Protein AF-X1E5G3-F1 (afdb_monomer)

pLDDT: mean 87.31, std 8.1, range [61.88, 96.19]

Structure (mmCIF, N/CA/C/O backbone):
data_AF-X1E5G3-F1
#
_entry.id   AF-X1E5G3-F1
#
loop_
_atom_site.group_PDB
_atom_site.id
_atom_site.type_symbol
_atom_site.label_atom_id
_atom_site.label_alt_id
_atom_site.label_comp_id
_atom_site.label_asym_id
_atom_site.label_entity_id
_atom_site.label_seq_id
_atom_site.pdbx_PDB_ins_code
_atom_site.Cartn_x
_atom_site.Cartn_y
_atom_site.Cartn_z
_atom_site.occupancy
_atom_site.B_iso_or_equiv
_atom_site.auth_seq_id
_atom_site.auth_comp_id
_atom_site.auth_asym_id
_atom_site.auth_atom_id
_atom_site.pdbx_PDB_model_num
ATOM 1 N N . MET A 1 1 ? -7.680 -2.735 15.389 1.00 61.88 1 MET A N 1
ATOM 2 C CA . MET A 1 1 ? -6.384 -2.501 14.720 1.00 61.88 1 MET A CA 1
ATOM 3 C C . MET A 1 1 ? -6.374 -1.047 14.294 1.00 61.88 1 MET A C 1
ATOM 5 O O . MET A 1 1 ? -7.411 -0.599 13.837 1.00 61.88 1 MET A O 1
ATOM 9 N N . ASP A 1 2 ? -5.275 -0.324 14.484 1.00 76.75 2 ASP A N 1
ATOM 10 C CA . ASP A 1 2 ? -5.089 1.042 13.977 1.00 76.75 2 ASP A CA 1
ATOM 11 C C . ASP A 1 2 ? -4.373 1.047 12.607 1.00 76.75 2 ASP A C 1
ATOM 13 O O . ASP A 1 2 ? -3.867 0.021 12.144 1.00 76.75 2 ASP A O 1
ATOM 17 N N . MET A 1 3 ? -4.317 2.208 11.951 1.00 77.38 3 MET A N 1
ATOM 18 C CA . MET A 1 3 ? -3.770 2.353 10.597 1.00 77.38 3 MET A CA 1
ATOM 19 C C . MET A 1 3 ? -2.268 2.032 10.497 1.00 77.38 3 MET A C 1
ATOM 21 O O . MET A 1 3 ? -1.843 1.433 9.507 1.00 77.38 3 MET A O 1
ATOM 25 N N . LEU A 1 4 ? -1.460 2.365 11.511 1.00 82.56 4 LEU A N 1
ATOM 26 C CA . LEU A 1 4 ? -0.030 2.042 11.493 1.00 82.56 4 LEU A CA 1
ATOM 27 C C . LEU A 1 4 ? 0.166 0.532 11.588 1.00 82.56 4 LEU A C 1
ATOM 29 O O . LEU A 1 4 ? 0.947 -0.038 10.826 1.00 82.56 4 LEU A O 1
ATOM 33 N N . THR A 1 5 ? -0.593 -0.135 12.458 1.00 87.88 5 THR A N 1
ATOM 34 C CA . THR A 1 5 ? -0.583 -1.599 12.537 1.00 87.88 5 THR A CA 1
ATOM 35 C C . THR A 1 5 ? -0.999 -2.234 11.204 1.00 87.88 5 THR A C 1
ATOM 37 O O . THR A 1 5 ? -0.346 -3.170 10.737 1.00 87.88 5 THR A O 1
ATOM 40 N N . ALA A 1 6 ? -2.040 -1.708 10.548 1.00 87.56 6 ALA A N 1
ATOM 41 C CA . ALA A 1 6 ? -2.461 -2.176 9.228 1.00 87.56 6 ALA A CA 1
ATOM 42 C C . ALA A 1 6 ? -1.344 -2.024 8.183 1.00 87.56 6 ALA A C 1
ATOM 44 O O . ALA A 1 6 ? -1.061 -2.973 7.452 1.00 87.56 6 ALA A O 1
ATOM 45 N N . PHE A 1 7 ? -0.669 -0.872 8.161 1.00 86.69 7 PHE A N 1
ATOM 46 C CA . PHE A 1 7 ? 0.434 -0.582 7.248 1.00 86.69 7 PHE A CA 1
ATOM 47 C C . PHE A 1 7 ? 1.632 -1.522 7.446 1.00 86.69 7 PHE A C 1
ATOM 49 O O . PHE A 1 7 ? 2.135 -2.098 6.479 1.00 86.69 7 PHE A O 1
ATOM 56 N N . TYR A 1 8 ? 2.082 -1.723 8.689 1.00 88.81 8 TYR A N 1
ATOM 57 C CA . TYR A 1 8 ? 3.216 -2.607 8.963 1.00 88.81 8 TYR A CA 1
ATOM 58 C C . TYR A 1 8 ? 2.897 -4.069 8.645 1.00 88.81 8 TYR A C 1
ATOM 60 O O . TYR A 1 8 ? 3.730 -4.750 8.046 1.00 88.81 8 TYR A O 1
ATOM 68 N N . ASN A 1 9 ? 1.687 -4.534 8.966 1.00 92.12 9 ASN A N 1
ATOM 69 C CA . ASN A 1 9 ? 1.249 -5.888 8.625 1.00 92.12 9 ASN A CA 1
ATOM 70 C C . ASN A 1 9 ? 1.120 -6.090 7.115 1.00 92.12 9 ASN A C 1
ATOM 72 O O . ASN A 1 9 ? 1.504 -7.140 6.600 1.00 92.12 9 ASN A O 1
ATOM 76 N N . LEU A 1 10 ? 0.626 -5.075 6.402 1.00 90.50 10 LEU A N 1
ATOM 77 C CA . LEU A 1 10 ? 0.585 -5.074 4.949 1.00 90.50 10 LEU A CA 1
ATOM 78 C C . LEU A 1 10 ? 2.004 -5.228 4.395 1.00 90.50 10 LEU A C 1
ATOM 80 O O . LEU A 1 10 ? 2.267 -6.198 3.694 1.00 90.50 10 LEU A O 1
ATOM 84 N N . ARG A 1 11 ? 2.948 -4.362 4.786 1.00 88.69 11 ARG A N 1
ATOM 85 C CA . ARG A 1 11 ? 4.343 -4.429 4.316 1.00 88.69 11 ARG A CA 1
ATOM 86 C C . ARG A 1 11 ? 5.038 -5.747 4.675 1.00 88.69 11 ARG A C 1
ATOM 88 O O . ARG A 1 11 ? 5.860 -6.228 3.904 1.00 88.69 11 ARG A O 1
ATOM 95 N N . ALA A 1 12 ? 4.706 -6.336 5.821 1.00 90.56 12 ALA A N 1
ATOM 96 C CA . ALA A 1 12 ? 5.210 -7.644 6.235 1.00 90.56 12 ALA A CA 1
ATOM 97 C C . ALA A 1 12 ? 4.583 -8.823 5.459 1.00 90.56 12 ALA A C 1
ATOM 99 O O . ALA A 1 12 ? 4.993 -9.964 5.657 1.00 90.56 12 ALA A O 1
ATOM 100 N N . GLY A 1 13 ? 3.600 -8.573 4.587 1.00 91.06 13 GLY A N 1
ATOM 101 C CA . GLY A 1 13 ? 2.947 -9.595 3.770 1.00 91.06 13 GLY A CA 1
ATOM 102 C C . GLY A 1 13 ? 1.906 -10.430 4.519 1.00 91.06 13 GLY A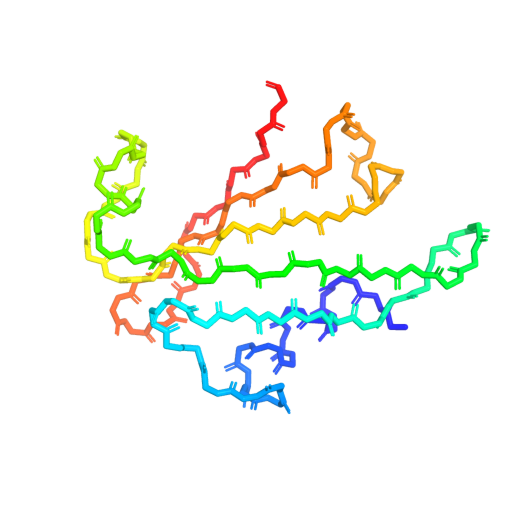 C 1
ATOM 103 O O . GLY A 1 13 ? 1.513 -11.485 4.028 1.00 91.06 13 GLY A O 1
ATOM 104 N N . VAL A 1 14 ? 1.434 -9.977 5.689 1.00 93.62 14 VAL A N 1
ATOM 105 C CA . VAL A 1 14 ? 0.475 -10.717 6.538 1.00 93.62 14 VAL A CA 1
ATOM 106 C C . VAL A 1 14 ? -0.830 -11.018 5.796 1.00 93.62 14 VAL A C 1
ATOM 108 O O . VAL A 1 14 ? -1.427 -12.072 5.995 1.00 93.62 14 VAL A O 1
ATOM 111 N N . TYR A 1 15 ? -1.260 -10.114 4.914 1.00 90.94 15 TYR A N 1
ATOM 112 C CA . TYR A 1 15 ? -2.488 -10.260 4.123 1.00 90.94 15 TYR A CA 1
ATOM 113 C C . TYR A 1 15 ? -2.252 -10.899 2.748 1.00 90.94 15 TYR A C 1
ATOM 115 O O . TYR A 1 15 ? -3.185 -11.018 1.957 1.00 90.94 15 TYR A O 1
ATOM 123 N N . GLY A 1 16 ? -1.012 -11.294 2.453 1.00 91.00 16 GLY A N 1
ATOM 124 C CA . GLY A 1 16 ? -0.566 -11.751 1.143 1.00 91.00 16 GLY A CA 1
ATOM 125 C C . GLY A 1 16 ? 0.502 -10.838 0.528 1.00 91.00 16 GLY A C 1
ATOM 126 O O . GLY A 1 16 ? 0.841 -9.791 1.085 1.00 91.00 16 GLY A O 1
ATOM 127 N N . PRO A 1 17 ? 1.063 -11.231 -0.626 1.00 90.50 17 PRO A N 1
ATOM 128 C CA . PRO A 1 17 ? 2.151 -10.498 -1.260 1.00 90.50 17 PRO A CA 1
ATOM 129 C C . PRO A 1 17 ? 1.679 -9.159 -1.841 1.00 90.50 17 PRO A C 1
ATOM 131 O O . PRO A 1 17 ? 0.681 -9.105 -2.568 1.00 90.50 17 PRO A O 1
ATOM 134 N N . LEU A 1 18 ? 2.450 -8.090 -1.603 1.00 90.56 18 LEU A N 1
ATOM 135 C CA . LEU A 1 18 ? 2.294 -6.810 -2.305 1.00 90.56 18 LEU A CA 1
ATOM 136 C C . LEU A 1 18 ? 2.770 -6.957 -3.751 1.00 90.56 18 LEU A C 1
ATOM 138 O O . LEU A 1 18 ? 3.890 -6.604 -4.106 1.00 90.56 18 LEU A O 1
ATOM 142 N N . ALA A 1 19 ? 1.899 -7.504 -4.586 1.00 92.31 19 ALA A N 1
ATOM 143 C CA . ALA A 1 19 ? 2.092 -7.604 -6.020 1.00 92.31 19 ALA A CA 1
ATOM 144 C C . ALA A 1 19 ? 1.158 -6.628 -6.739 1.00 92.31 19 ALA A C 1
ATOM 146 O O . ALA A 1 19 ? 0.068 -6.312 -6.259 1.00 92.31 19 ALA A O 1
ATOM 147 N N . ARG A 1 20 ? 1.577 -6.149 -7.913 1.00 94.88 20 ARG A N 1
ATOM 148 C CA . ARG A 1 20 ? 0.748 -5.274 -8.753 1.00 94.88 20 ARG A CA 1
ATOM 149 C C . ARG A 1 20 ? -0.591 -5.948 -9.064 1.00 94.88 20 ARG A C 1
ATOM 151 O O . ARG A 1 20 ? -0.628 -7.105 -9.470 1.00 94.88 20 ARG A O 1
ATOM 158 N N . GLY A 1 21 ? -1.680 -5.203 -8.901 1.00 95.06 21 GLY A N 1
ATOM 159 C CA . GLY A 1 21 ? -3.045 -5.690 -9.093 1.00 95.06 21 GLY A CA 1
ATOM 160 C C . GLY A 1 21 ? -3.675 -6.348 -7.861 1.00 95.06 21 GLY A C 1
ATOM 161 O O . GLY A 1 21 ? -4.888 -6.559 -7.874 1.00 95.06 21 GLY A O 1
ATOM 162 N N . SER A 1 22 ? -2.908 -6.631 -6.800 1.00 95.19 22 SER A N 1
ATOM 163 C CA . SER A 1 22 ? -3.456 -7.173 -5.553 1.00 95.19 22 SER A CA 1
ATOM 164 C C . SER A 1 22 ? -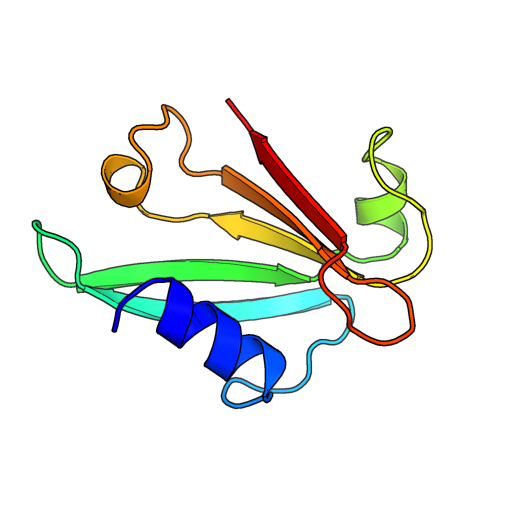4.429 -6.197 -4.894 1.00 95.19 22 SER A C 1
ATOM 166 O O . SER A 1 22 ? -4.253 -4.976 -4.943 1.00 95.19 22 SER A O 1
ATOM 168 N N . GLN A 1 23 ? -5.446 -6.757 -4.242 1.00 96.06 23 GLN A N 1
ATOM 169 C CA . GLN A 1 23 ? -6.437 -6.018 -3.470 1.00 96.06 23 GLN A CA 1
ATOM 170 C C . GLN A 1 23 ? -6.586 -6.654 -2.094 1.00 96.06 23 GLN A C 1
ATOM 172 O O . GLN A 1 23 ? -6.642 -7.877 -1.977 1.00 96.06 23 GLN A O 1
ATOM 177 N N . PHE A 1 24 ? -6.671 -5.816 -1.068 1.00 94.56 24 PHE A N 1
ATOM 178 C CA . PHE A 1 24 ? -6.814 -6.236 0.317 1.00 94.56 24 PHE A CA 1
ATOM 179 C C . PHE A 1 24 ? -7.950 -5.459 0.974 1.00 94.56 24 PHE A C 1
ATOM 181 O O . PHE A 1 24 ? -8.090 -4.253 0.775 1.00 94.56 24 PHE A O 1
ATOM 188 N N . LEU A 1 25 ? -8.734 -6.159 1.787 1.00 93.19 25 LEU A N 1
ATOM 189 C CA . LEU A 1 25 ? -9.682 -5.564 2.720 1.00 93.19 25 LEU A CA 1
ATOM 190 C C . LEU A 1 25 ? -9.181 -5.881 4.121 1.00 93.19 25 LEU A C 1
ATOM 192 O O . LEU A 1 25 ? -9.203 -7.037 4.540 1.00 93.19 25 LEU A O 1
ATOM 196 N N . ILE A 1 26 ? -8.674 -4.863 4.811 1.00 91.25 26 ILE A N 1
ATOM 197 C CA . ILE A 1 26 ? -8.097 -5.006 6.145 1.00 91.25 26 ILE A CA 1
ATOM 198 C C . ILE A 1 26 ? -9.145 -4.548 7.162 1.00 91.25 26 ILE A C 1
ATOM 200 O O . ILE A 1 26 ? -9.472 -3.358 7.185 1.00 91.25 26 ILE A O 1
ATOM 204 N N . PRO A 1 27 ? -9.665 -5.449 8.014 1.00 88.19 27 PRO A N 1
ATOM 205 C CA . PRO A 1 27 ? -10.607 -5.072 9.054 1.00 88.19 27 PRO A CA 1
ATOM 206 C C . PRO A 1 27 ? -9.959 -4.108 10.044 1.00 88.19 27 PRO A C 1
ATOM 208 O O . PRO A 1 27 ? -8.889 -4.375 10.596 1.00 88.19 27 PRO A O 1
ATOM 211 N N . THR A 1 28 ? -10.632 -2.995 10.298 1.00 82.88 28 THR A N 1
ATOM 212 C CA . THR A 1 28 ? -10.213 -1.983 11.260 1.00 82.88 28 THR A CA 1
ATOM 213 C C . THR A 1 28 ? -11.370 -1.626 12.191 1.00 82.88 28 THR A C 1
ATOM 215 O O . THR A 1 28 ? -12.502 -2.086 12.032 1.00 82.88 28 THR A O 1
ATOM 218 N N . TYR A 1 29 ? -11.064 -0.857 13.228 1.00 76.38 29 TYR A N 1
AT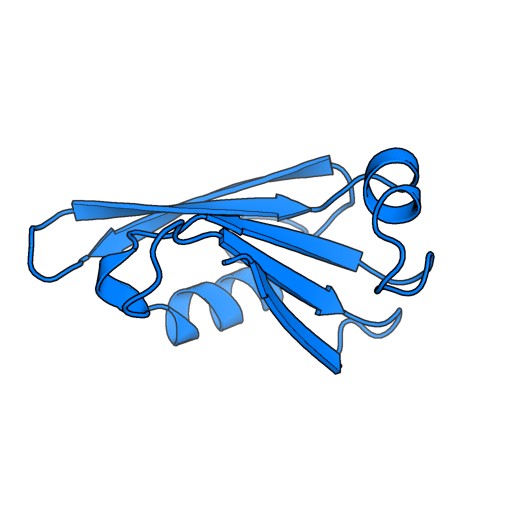OM 219 C CA . TYR A 1 29 ? -12.056 -0.372 14.176 1.00 76.38 29 TYR A CA 1
ATOM 220 C C . TYR A 1 29 ? -11.913 1.143 14.294 1.00 76.38 29 TYR A C 1
ATOM 222 O O . TYR A 1 29 ? -10.852 1.622 14.695 1.00 76.38 29 TYR A O 1
ATOM 230 N N . SER A 1 30 ? -12.961 1.878 13.927 1.00 70.50 30 SER A N 1
ATOM 231 C CA . SER A 1 30 ? -13.056 3.329 14.101 1.00 70.50 30 SER A CA 1
ATOM 232 C C . SER A 1 30 ? -13.964 3.662 15.290 1.00 70.50 30 SER A C 1
ATOM 234 O O . SER A 1 30 ? -14.583 2.781 15.893 1.00 70.50 30 SER A O 1
ATOM 236 N N . GLY A 1 31 ? -14.073 4.947 15.641 1.00 67.94 31 GLY A N 1
ATOM 237 C CA . GLY A 1 31 ? -14.966 5.404 16.713 1.00 67.94 31 GLY A CA 1
ATOM 238 C C . GLY A 1 31 ? -16.441 5.011 16.517 1.00 67.94 31 GLY A C 1
ATOM 239 O O . GLY A 1 31 ? -17.181 4.954 17.497 1.00 67.94 31 GLY A O 1
ATOM 240 N N . LYS A 1 32 ? -16.861 4.687 15.283 1.00 71.06 32 LYS A N 1
ATOM 241 C CA . LYS A 1 32 ? -18.230 4.269 14.926 1.00 71.06 32 LYS A CA 1
ATOM 242 C C . LYS A 1 32 ? -18.426 2.751 14.815 1.00 71.06 32 LYS A C 1
ATOM 244 O O . LYS A 1 32 ? -19.538 2.308 14.533 1.00 71.06 32 LYS A O 1
ATOM 249 N N . GLY A 1 33 ? -17.389 1.950 15.068 1.00 77.50 33 GLY A N 1
ATOM 250 C CA . GLY A 1 33 ? -17.459 0.489 15.052 1.00 77.50 33 GLY A CA 1
ATOM 251 C C . GLY A 1 33 ? -16.521 -0.155 14.031 1.00 77.50 33 GLY A C 1
ATOM 252 O O . GLY A 1 33 ? -15.448 0.362 13.727 1.00 77.50 33 GLY A O 1
ATOM 253 N N . PHE A 1 34 ? -16.906 -1.330 13.530 1.00 81.19 34 PHE A N 1
ATOM 254 C CA . PHE A 1 34 ? -16.113 -2.064 12.543 1.00 81.19 34 PHE A CA 1
ATOM 255 C C . PHE A 1 34 ? -16.179 -1.392 11.171 1.00 81.1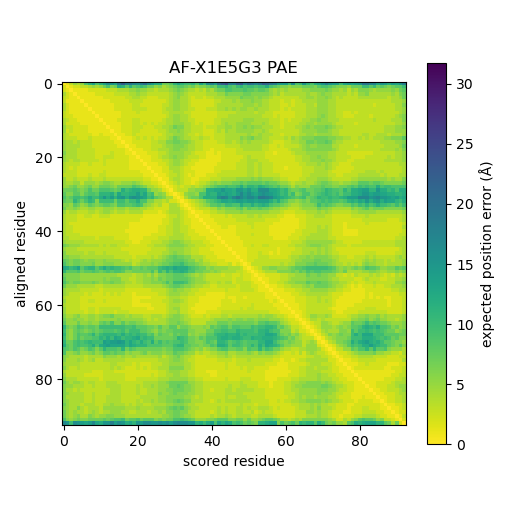9 34 PHE A C 1
ATOM 257 O O . PHE A 1 34 ? -17.262 -1.182 10.628 1.00 81.19 34 PHE A O 1
ATOM 264 N N . SER A 1 35 ? -15.014 -1.134 10.586 1.00 84.31 35 SER A N 1
ATOM 265 C CA . SER A 1 35 ? -14.874 -0.683 9.202 1.00 84.31 35 SER A CA 1
ATOM 266 C C . SER A 1 35 ? -13.732 -1.438 8.520 1.00 84.31 35 SER A C 1
ATOM 268 O O . SER A 1 35 ? -13.122 -2.333 9.110 1.00 84.31 35 SER A O 1
ATOM 270 N N . ASN A 1 36 ? -13.459 -1.137 7.251 1.00 88.00 36 ASN A N 1
ATOM 271 C CA . ASN A 1 36 ? -12.372 -1.764 6.505 1.00 88.00 36 ASN A CA 1
ATOM 272 C C . ASN A 1 36 ? -11.487 -0.698 5.868 1.00 88.00 36 ASN A C 1
ATOM 274 O O . ASN A 1 36 ? -11.985 0.306 5.369 1.00 88.00 36 ASN A O 1
ATOM 278 N N . ILE A 1 37 ? -10.185 -0.966 5.831 1.00 89.94 37 ILE A N 1
ATOM 279 C CA . ILE A 1 37 ? -9.239 -0.255 4.975 1.00 89.94 37 ILE A CA 1
ATOM 280 C C . ILE A 1 37 ? -9.153 -1.046 3.673 1.00 89.94 37 ILE A C 1
ATOM 282 O O . ILE A 1 37 ? -8.729 -2.207 3.673 1.00 89.94 37 ILE A O 1
ATOM 286 N N . ALA A 1 38 ? -9.575 -0.436 2.571 1.00 92.81 38 ALA A N 1
ATOM 287 C CA . ALA A 1 38 ? -9.426 -1.015 1.246 1.00 92.81 38 ALA A CA 1
ATOM 288 C C . ALA A 1 38 ? -8.075 -0.596 0.672 1.00 92.81 38 ALA A C 1
ATOM 290 O O . ALA A 1 38 ? -7.761 0.587 0.603 1.00 92.81 38 ALA A O 1
ATOM 291 N N . VAL A 1 39 ? -7.268 -1.566 0.256 1.00 94.94 39 VAL A N 1
ATOM 292 C CA . VAL A 1 39 ? -5.954 -1.328 -0.339 1.00 94.94 39 VAL A CA 1
ATOM 293 C C . VAL A 1 39 ? -5.918 -1.966 -1.713 1.00 94.94 39 VAL A C 1
ATOM 295 O O . VAL A 1 39 ? -6.217 -3.148 -1.863 1.00 94.94 39 VAL A O 1
ATOM 298 N N . LYS A 1 40 ? -5.486 -1.208 -2.714 1.00 96.19 40 LYS A N 1
ATOM 299 C CA . LYS A 1 40 ? -5.260 -1.686 -4.073 1.00 96.19 40 LYS A CA 1
ATOM 300 C C . LYS A 1 40 ? -3.847 -1.342 -4.510 1.00 96.19 40 LYS A C 1
ATOM 302 O O . LYS A 1 40 ? -3.490 -0.172 -4.605 1.00 96.19 40 LYS A O 1
ATOM 307 N N . VAL A 1 41 ? -3.063 -2.358 -4.850 1.00 96.06 41 VAL A N 1
ATOM 308 C CA . VAL A 1 41 ? -1.765 -2.166 -5.500 1.00 96.06 41 VAL A CA 1
ATOM 309 C C . VAL A 1 41 ? -2.024 -1.924 -6.984 1.00 96.06 41 VAL A C 1
ATOM 311 O O . VAL A 1 41 ? -2.551 -2.792 -7.684 1.00 96.06 41 VAL A O 1
ATOM 314 N N . LEU A 1 42 ? -1.690 -0.739 -7.481 1.00 95.94 42 LEU A N 1
ATOM 315 C CA . LEU A 1 42 ? -1.977 -0.361 -8.857 1.00 95.94 42 LEU A CA 1
ATOM 316 C C . LEU A 1 42 ? -1.149 -1.184 -9.855 1.00 95.94 42 LEU A C 1
ATOM 318 O O . LEU A 1 42 ? 0.013 -1.536 -9.639 1.00 95.94 42 LEU A O 1
ATOM 322 N N . THR A 1 43 ? -1.774 -1.501 -10.986 1.00 95.56 43 THR A N 1
ATOM 323 C CA . THR A 1 43 ? -1.067 -2.023 -12.166 1.00 95.56 43 THR A CA 1
ATOM 324 C C . THR A 1 43 ? -0.187 -0.934 -12.784 1.00 95.56 43 THR A C 1
ATOM 326 O O . THR A 1 43 ? -0.404 0.247 -12.525 1.00 95.56 43 THR A O 1
ATOM 329 N N . VAL A 1 44 ? 0.774 -1.311 -13.638 1.00 92.31 44 VAL A N 1
ATOM 330 C CA . VAL A 1 44 ? 1.618 -0.345 -14.379 1.00 92.31 44 VAL A CA 1
ATOM 331 C C . VAL A 1 44 ? 0.750 0.685 -15.100 1.00 92.31 44 VAL A C 1
ATOM 333 O O . VAL A 1 44 ? 0.864 1.873 -14.835 1.00 92.31 44 VAL A O 1
ATOM 336 N N . VAL A 1 45 ? -0.231 0.213 -15.872 1.00 92.44 45 VAL A N 1
ATOM 337 C CA . VAL A 1 45 ? -1.155 1.064 -16.639 1.00 92.44 45 VAL A CA 1
ATOM 338 C C . VAL A 1 45 ? -1.997 1.990 -15.751 1.00 92.44 45 VAL A C 1
ATOM 340 O O . VAL A 1 45 ? -2.404 3.064 -16.181 1.00 92.44 45 VAL A O 1
ATOM 343 N N . GLN A 1 46 ? -2.321 1.584 -14.519 1.00 93.94 46 GLN A N 1
ATOM 344 C CA . GLN A 1 46 ? -3.050 2.443 -13.577 1.00 93.94 46 GLN A CA 1
ATOM 345 C C . GLN A 1 46 ? -2.135 3.485 -12.930 1.00 93.94 46 GLN A C 1
ATOM 347 O O . GLN A 1 46 ? -2.567 4.611 -12.726 1.00 93.94 46 GLN A O 1
ATOM 352 N N . GLN A 1 47 ? -0.896 3.110 -12.616 1.00 93.25 47 GLN A N 1
ATOM 353 C CA . GLN A 1 47 ? 0.106 3.991 -12.021 1.00 93.25 47 GLN A CA 1
ATOM 354 C C . GLN A 1 47 ? 0.613 5.040 -13.016 1.00 93.25 47 GLN A C 1
ATOM 356 O O . GLN A 1 47 ? 0.792 6.184 -12.634 1.00 93.25 47 GLN A O 1
ATOM 361 N N . GLU A 1 48 ? 0.769 4.694 -14.294 1.00 90.56 48 GLU A N 1
ATOM 362 C CA . GLU A 1 48 ? 1.165 5.639 -15.353 1.00 90.56 48 GLU A CA 1
ATOM 363 C C . GLU A 1 48 ? 0.160 6.779 -15.566 1.00 90.56 48 GLU A C 1
ATOM 365 O O . GLU A 1 48 ? 0.515 7.810 -16.121 1.00 90.56 48 GLU A O 1
ATOM 370 N N . LYS A 1 49 ? -1.089 6.610 -15.119 1.00 90.38 49 LYS A N 1
ATOM 371 C CA . LYS A 1 49 ? -2.108 7.670 -15.145 1.00 90.38 49 LYS A CA 1
ATOM 372 C C . LYS A 1 49 ? -1.967 8.667 -13.994 1.00 90.38 49 LYS A C 1
ATOM 374 O O . LYS A 1 49 ? -2.741 9.615 -13.936 1.00 90.38 49 LYS A O 1
ATOM 379 N N . GLN A 1 50 ? -1.058 8.413 -13.057 1.00 86.81 50 GLN A N 1
ATOM 380 C CA . GLN A 1 50 ? -0.830 9.243 -11.883 1.00 86.81 50 GLN A CA 1
ATOM 381 C C . GLN A 1 50 ? 0.438 10.072 -12.097 1.00 86.81 50 GLN A C 1
ATOM 383 O O . GLN A 1 50 ? 1.541 9.619 -11.799 1.00 86.81 50 GLN A O 1
ATOM 388 N N . ASP A 1 51 ? 0.278 11.302 -12.592 1.00 81.62 51 ASP A N 1
ATOM 389 C CA . ASP A 1 51 ? 1.389 12.175 -13.014 1.00 81.62 51 ASP A CA 1
ATOM 390 C C . ASP A 1 51 ? 2.378 12.536 -11.883 1.00 81.62 51 ASP A C 1
ATOM 392 O O . ASP A 1 51 ? 3.507 12.958 -12.132 1.00 81.62 51 ASP A O 1
ATOM 396 N N . PHE A 1 52 ? 1.973 12.366 -10.620 1.00 82.31 52 PHE A N 1
ATOM 397 C CA . PHE A 1 52 ? 2.755 12.746 -9.438 1.00 82.31 52 PHE A CA 1
ATOM 398 C C . PHE A 1 52 ? 3.703 11.658 -8.920 1.00 82.31 52 PHE A C 1
ATOM 400 O O . PHE A 1 52 ? 4.508 11.929 -8.021 1.00 82.31 52 PHE A O 1
ATOM 407 N N . PHE A 1 53 ? 3.609 10.432 -9.442 1.00 87.44 53 PHE A N 1
ATOM 408 C CA . PHE A 1 53 ? 4.370 9.290 -8.946 1.00 87.44 53 PHE A CA 1
ATOM 409 C C . PHE A 1 53 ? 5.292 8.706 -10.022 1.00 87.44 53 PHE A C 1
ATOM 411 O O . PHE A 1 53 ? 4.927 8.665 -11.196 1.00 87.44 53 PHE A O 1
ATOM 418 N N . PRO A 1 54 ? 6.484 8.207 -9.645 1.00 88.69 54 PRO A N 1
ATOM 419 C CA . PRO A 1 54 ? 7.339 7.477 -10.577 1.00 88.69 54 PRO A CA 1
ATOM 420 C C . PRO A 1 54 ? 6.621 6.247 -11.148 1.00 88.69 54 PRO A C 1
ATOM 422 O O . PRO A 1 54 ? 5.780 5.659 -10.473 1.00 88.69 54 PRO A O 1
ATOM 425 N N . SER A 1 55 ? 6.976 5.805 -12.358 1.00 87.94 55 SER A N 1
ATOM 426 C CA . SER A 1 55 ? 6.387 4.610 -12.997 1.00 87.94 55 SER A CA 1
ATOM 427 C C . SER A 1 55 ? 6.925 3.275 -12.449 1.00 87.94 55 SER A C 1
ATOM 429 O O . SER A 1 55 ? 6.300 2.220 -12.615 1.00 87.94 55 SER A O 1
ATOM 431 N N . HIS A 1 56 ? 8.071 3.314 -11.764 1.00 91.12 56 HIS A N 1
ATOM 432 C CA . HIS A 1 56 ? 8.697 2.170 -11.097 1.00 91.12 56 HIS A CA 1
ATOM 433 C C . HIS A 1 56 ? 8.201 2.005 -9.648 1.00 91.12 56 HIS A C 1
ATOM 435 O O . HIS A 1 56 ? 7.355 2.774 -9.181 1.00 91.12 56 HIS A O 1
ATOM 441 N N . GLY A 1 57 ? 8.664 0.970 -8.944 1.00 94.12 57 GLY A N 1
ATOM 442 C CA . GLY A 1 57 ? 8.174 0.646 -7.605 1.00 94.12 57 GLY A CA 1
ATOM 443 C C . GLY A 1 57 ? 6.706 0.204 -7.580 1.00 94.12 57 GLY A C 1
ATOM 444 O O . GLY A 1 57 ? 6.179 -0.325 -8.568 1.00 94.12 57 GLY A O 1
ATOM 445 N N . LEU A 1 58 ? 6.043 0.409 -6.441 1.00 95.56 58 LEU A N 1
ATOM 446 C CA . LEU A 1 58 ? 4.637 0.064 -6.221 1.00 95.56 58 LEU A CA 1
ATOM 447 C C . LEU A 1 58 ? 3.851 1.280 -5.738 1.00 95.56 58 LEU A C 1
ATOM 449 O O . LEU A 1 58 ? 4.175 1.864 -4.707 1.00 95.56 58 LEU A O 1
ATOM 453 N N . LEU A 1 59 ? 2.773 1.610 -6.447 1.00 95.75 59 LEU A N 1
ATOM 454 C CA . LEU A 1 59 ? 1.798 2.605 -6.011 1.00 95.75 59 LEU A CA 1
ATO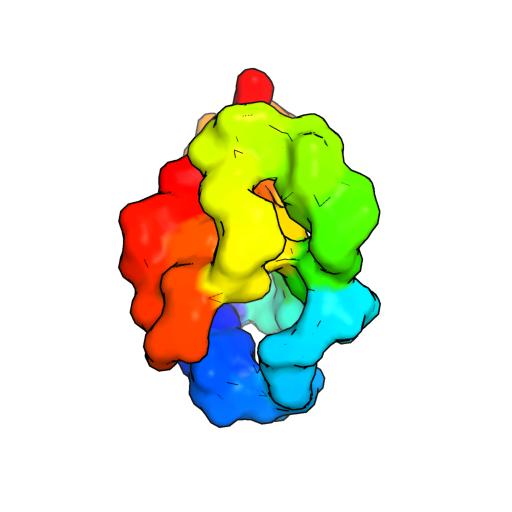M 455 C C . LEU A 1 59 ? 0.566 1.904 -5.437 1.00 95.75 59 LEU A C 1
ATOM 457 O O . LEU A 1 59 ? -0.057 1.078 -6.105 1.00 95.75 59 LEU A O 1
ATOM 461 N N . LEU A 1 60 ? 0.224 2.221 -4.196 1.00 95.00 60 LEU A N 1
ATOM 462 C CA . LEU A 1 60 ? -0.957 1.726 -3.507 1.00 95.00 60 LEU A CA 1
ATOM 463 C C . LEU A 1 60 ? -1.983 2.846 -3.424 1.00 95.00 60 LEU A C 1
ATOM 465 O O . LEU A 1 60 ? -1.669 3.916 -2.920 1.00 95.00 60 LEU A O 1
ATOM 469 N N . SER A 1 61 ? -3.203 2.562 -3.861 1.00 94.38 61 SER A N 1
ATOM 470 C CA . SER A 1 61 ? -4.380 3.371 -3.563 1.00 94.38 61 SER A CA 1
ATOM 471 C C . SER A 1 61 ? -5.069 2.766 -2.345 1.00 94.38 61 SER A C 1
ATOM 473 O O . SER A 1 61 ? -5.311 1.556 -2.291 1.00 94.38 61 SER A O 1
ATOM 475 N N . VAL A 1 62 ? -5.310 3.595 -1.341 1.00 92.31 62 VAL A N 1
ATOM 476 C CA . VAL A 1 62 ? -5.863 3.218 -0.047 1.00 92.31 62 VAL A CA 1
ATOM 477 C C . VA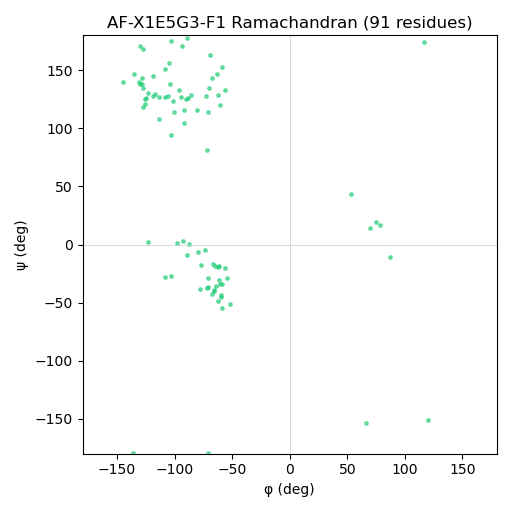L A 1 62 ? -7.101 4.058 0.197 1.00 92.31 62 VAL A C 1
ATOM 479 O O . VAL A 1 62 ? -7.030 5.280 0.165 1.00 92.31 62 VAL A O 1
ATOM 482 N N . THR A 1 63 ? -8.215 3.400 0.484 1.00 91.19 63 THR A N 1
ATOM 483 C CA . THR A 1 63 ? -9.444 4.059 0.918 1.00 91.19 63 THR A CA 1
ATOM 484 C C . THR A 1 63 ? -9.718 3.652 2.354 1.00 91.19 63 THR A C 1
ATOM 486 O O . THR A 1 63 ? -9.745 2.462 2.692 1.00 91.19 63 THR A O 1
ATOM 489 N N . LEU A 1 64 ? -9.903 4.650 3.202 1.00 86.75 64 LEU A N 1
ATOM 490 C CA . LEU A 1 64 ? -10.210 4.498 4.613 1.00 86.75 64 LEU A CA 1
ATOM 491 C C . LEU A 1 64 ? -11.452 5.306 4.979 1.00 86.75 64 LEU A C 1
ATOM 493 O O . LEU A 1 64 ? -11.952 6.104 4.193 1.00 86.75 64 LEU A O 1
ATOM 497 N N . ASP A 1 65 ? -11.959 5.054 6.180 1.00 82.69 65 ASP A N 1
ATOM 498 C CA . ASP A 1 65 ? -13.039 5.842 6.763 1.00 82.69 65 ASP A CA 1
ATOM 499 C C . ASP A 1 65 ? -12.574 7.308 6.913 1.00 82.69 65 ASP A C 1
ATOM 501 O O . ASP A 1 65 ? -11.568 7.531 7.598 1.00 82.69 65 ASP A O 1
ATOM 505 N N . PRO A 1 66 ? -13.243 8.291 6.279 1.00 78.81 66 PRO A N 1
ATOM 506 C CA . PRO A 1 66 ? -12.784 9.681 6.226 1.00 78.81 66 PRO A CA 1
ATOM 507 C C . PRO A 1 66 ? -12.509 10.312 7.601 1.00 78.81 66 PRO A C 1
ATOM 509 O O . PRO A 1 66 ? -11.596 11.124 7.740 1.00 78.81 66 PRO A O 1
ATOM 512 N N . GLU A 1 67 ? -13.212 9.871 8.651 1.00 72.88 67 GLU A N 1
ATOM 513 C CA . GLU A 1 67 ? -13.008 10.348 10.028 1.00 72.88 67 GLU A CA 1
ATOM 514 C C . GLU A 1 67 ? -11.633 9.999 10.614 1.00 72.88 67 GLU A C 1
ATOM 516 O O . GLU A 1 67 ? -11.214 10.601 11.600 1.00 72.88 67 GLU A O 1
ATOM 521 N N . VAL A 1 68 ? -10.915 9.025 10.044 1.00 70.81 68 VAL A N 1
ATOM 522 C CA . VAL A 1 68 ? -9.581 8.640 10.532 1.00 70.81 68 VAL A CA 1
ATOM 523 C C . VAL A 1 68 ? -8.538 9.720 10.223 1.00 70.81 68 VAL A C 1
ATOM 525 O O . VAL A 1 68 ? -7.578 9.853 10.980 1.00 70.81 68 VAL A O 1
ATOM 528 N N . PHE A 1 69 ? -8.723 10.489 9.145 1.00 68.81 69 PHE A N 1
ATOM 529 C CA . PHE A 1 69 ? -7.794 11.544 8.721 1.00 68.81 69 PHE A CA 1
ATOM 530 C C . PHE A 1 69 ? -8.418 12.937 8.603 1.00 68.81 69 PHE A C 1
ATOM 532 O O . PHE A 1 69 ? -7.699 13.865 8.245 1.00 68.81 69 PHE A O 1
ATOM 539 N N . ASP A 1 70 ? -9.705 13.086 8.927 1.00 69.06 70 ASP A N 1
ATOM 540 C CA . ASP A 1 70 ? -10.453 14.341 8.763 1.00 69.06 70 ASP A CA 1
ATOM 541 C C . ASP A 1 70 ? -10.346 14.886 7.325 1.00 69.06 70 ASP A C 1
ATOM 543 O O . ASP A 1 70 ? -10.077 16.058 7.082 1.00 69.06 70 ASP A O 1
ATOM 547 N N . THR A 1 71 ? -10.476 13.972 6.361 1.00 73.31 71 THR A N 1
ATOM 548 C CA . THR A 1 71 ? -10.446 14.249 4.913 1.00 73.31 71 THR A CA 1
ATOM 549 C C . THR A 1 71 ? -11.852 14.166 4.352 1.00 73.31 71 THR A C 1
ATOM 551 O O . THR A 1 71 ? -12.643 13.385 4.880 1.00 73.31 71 THR A O 1
ATOM 554 N N . ASP A 1 72 ? -12.146 14.822 3.233 1.00 74.12 72 ASP A N 1
ATOM 555 C CA . ASP A 1 72 ? -13.476 14.709 2.625 1.00 74.12 72 ASP A CA 1
ATOM 556 C C . ASP A 1 72 ? -13.693 13.331 1.972 1.00 74.12 72 ASP A C 1
ATOM 558 O O . ASP A 1 72 ? -14.782 12.754 2.048 1.00 74.12 72 ASP A O 1
ATOM 562 N N . SER A 1 73 ? -12.649 12.764 1.351 1.00 79.50 73 SER A N 1
ATOM 563 C CA . SER A 1 73 ? -12.774 11.556 0.520 1.00 79.50 73 SER A CA 1
ATOM 564 C C . SER A 1 73 ? -12.285 10.257 1.181 1.00 79.50 73 SER A C 1
ATOM 566 O O . SER A 1 73 ? -12.752 9.172 0.826 1.00 79.50 73 SER A O 1
ATOM 568 N N . GLY A 1 74 ? -11.341 10.341 2.126 1.00 84.56 74 GLY A N 1
ATOM 569 C CA . GLY A 1 74 ? -10.686 9.173 2.724 1.00 84.56 74 GLY A CA 1
ATOM 570 C C . GLY A 1 74 ? -9.738 8.424 1.778 1.00 84.56 74 GLY A C 1
ATOM 571 O O . GLY A 1 74 ? -9.363 7.289 2.080 1.00 84.56 74 GLY A O 1
ATOM 572 N N . ASN A 1 75 ? -9.357 9.012 0.637 1.00 89.81 75 ASN A N 1
ATOM 573 C CA . ASN A 1 75 ? -8.452 8.395 -0.333 1.00 89.81 75 ASN A CA 1
ATOM 574 C C . ASN A 1 75 ? -7.009 8.860 -0.138 1.00 89.81 75 ASN A C 1
ATOM 576 O O . ASN A 1 75 ? -6.713 10.043 0.010 1.00 89.81 75 ASN A O 1
ATOM 580 N N . LEU A 1 76 ? -6.092 7.899 -0.139 1.00 89.94 76 LEU A N 1
ATOM 581 C CA . LEU A 1 76 ? -4.665 8.132 -0.013 1.00 89.94 76 LEU A CA 1
ATOM 582 C C . LEU A 1 76 ? -3.914 7.291 -1.035 1.00 89.94 76 LEU A C 1
ATOM 584 O O . LEU A 1 76 ? -4.263 6.144 -1.312 1.00 89.94 76 LEU A O 1
ATOM 588 N N . CYS A 1 77 ? -2.806 7.831 -1.516 1.00 91.81 77 CYS A N 1
ATOM 589 C CA . CYS A 1 77 ? -1.865 7.123 -2.360 1.00 91.81 77 CYS A CA 1
ATOM 590 C C . CYS A 1 77 ? -0.510 7.001 -1.661 1.00 91.81 77 CYS A C 1
ATOM 592 O O . CYS A 1 77 ? 0.055 7.999 -1.221 1.00 91.81 77 CYS A O 1
ATOM 594 N N . PHE A 1 78 ? 0.047 5.790 -1.604 1.00 92.62 78 PHE A N 1
ATOM 595 C CA . PHE A 1 78 ? 1.387 5.522 -1.074 1.00 92.62 78 PHE A CA 1
ATOM 596 C C . PHE A 1 78 ? 2.276 4.916 -2.148 1.00 92.62 78 PHE A C 1
ATOM 598 O O . PHE A 1 78 ? 1.926 3.900 -2.746 1.00 92.62 78 PHE A O 1
ATOM 605 N N . TRP A 1 79 ? 3.450 5.498 -2.353 1.00 95.38 79 TRP A N 1
ATOM 606 C CA . TRP A 1 79 ? 4.451 4.971 -3.266 1.00 95.38 79 TRP A CA 1
ATOM 607 C C . TRP A 1 79 ? 5.634 4.380 -2.506 1.00 95.38 79 TRP A C 1
ATOM 609 O O . TRP A 1 79 ? 6.260 5.039 -1.665 1.00 95.38 79 TRP A O 1
ATOM 619 N N . PHE A 1 80 ? 5.929 3.131 -2.846 1.00 94.19 80 PHE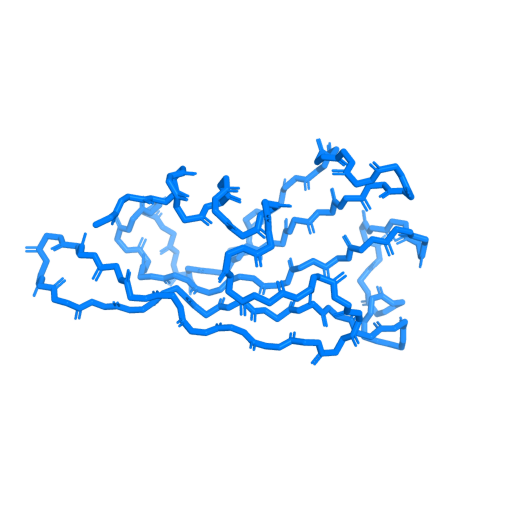 A N 1
ATOM 620 C CA . PHE A 1 80 ? 7.119 2.412 -2.437 1.00 94.19 80 PHE A CA 1
ATOM 621 C C . PHE A 1 80 ? 8.092 2.355 -3.607 1.00 94.19 80 PHE A C 1
ATOM 623 O O . PHE A 1 80 ? 7.675 2.087 -4.736 1.00 94.19 80 PHE A O 1
ATOM 630 N N . ASP A 1 81 ? 9.375 2.561 -3.334 1.00 94.19 81 ASP A N 1
ATOM 631 C CA . ASP A 1 8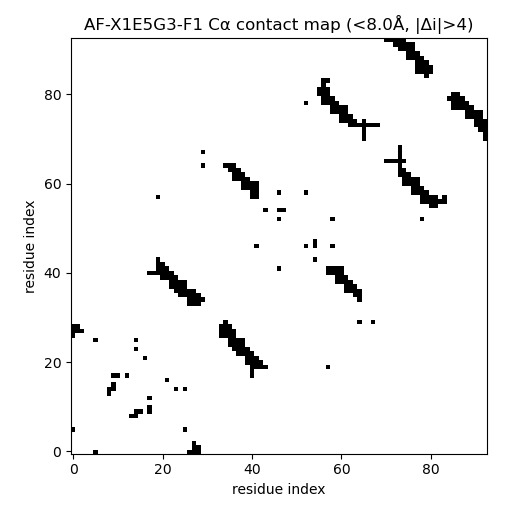1 ? 10.423 2.351 -4.330 1.00 94.19 81 ASP A CA 1
ATOM 632 C C . ASP A 1 81 ? 10.636 0.854 -4.640 1.00 94.19 81 ASP A C 1
ATOM 634 O O . ASP A 1 81 ? 9.964 -0.026 -4.093 1.00 94.19 81 ASP A O 1
ATOM 638 N N . ASP A 1 82 ? 11.581 0.540 -5.530 1.00 92.69 82 ASP A N 1
ATOM 639 C CA . ASP A 1 82 ? 11.875 -0.849 -5.915 1.00 92.69 82 ASP A CA 1
ATOM 640 C C . ASP A 1 82 ? 12.466 -1.689 -4.768 1.00 92.69 82 ASP A C 1
ATOM 642 O O . ASP A 1 82 ? 12.455 -2.918 -4.837 1.00 92.69 82 ASP A O 1
ATOM 646 N N . ALA A 1 83 ? 12.956 -1.048 -3.702 1.00 92.19 83 ALA A N 1
ATOM 647 C CA . ALA A 1 83 ? 13.415 -1.711 -2.485 1.00 92.19 83 ALA A CA 1
ATOM 648 C C . ALA A 1 83 ? 12.277 -1.931 -1.467 1.00 92.19 83 ALA A C 1
ATOM 650 O O . ALA A 1 83 ? 12.508 -2.488 -0.392 1.00 92.19 83 ALA A O 1
ATOM 651 N N . GLY A 1 84 ? 11.045 -1.516 -1.787 1.00 88.56 84 GLY A N 1
ATOM 652 C CA . GLY A 1 84 ? 9.892 -1.620 -0.895 1.00 88.56 84 GLY A CA 1
ATOM 653 C C . GLY A 1 84 ? 9.913 -0.595 0.242 1.00 88.56 84 GLY A C 1
ATOM 654 O O . GLY A 1 84 ? 9.231 -0.782 1.256 1.00 88.56 84 GLY A O 1
ATOM 655 N N . ILE A 1 85 ? 10.692 0.480 0.104 1.00 90.31 85 ILE A N 1
ATOM 656 C CA . ILE A 1 85 ? 10.760 1.566 1.078 1.00 90.31 85 ILE A CA 1
ATOM 657 C C . ILE A 1 85 ? 9.640 2.569 0.779 1.00 90.31 85 ILE A C 1
ATOM 659 O O . ILE A 1 85 ? 9.510 3.006 -0.362 1.00 90.31 85 ILE A O 1
ATOM 663 N N . PRO A 1 86 ? 8.815 2.955 1.771 1.00 91.62 86 PRO A N 1
ATOM 664 C CA . PRO A 1 86 ? 7.810 3.995 1.580 1.00 91.62 86 PRO A CA 1
ATOM 665 C C . PRO A 1 86 ? 8.498 5.355 1.447 1.00 91.62 86 PRO A C 1
ATOM 667 O O . PRO A 1 86 ? 9.101 5.842 2.402 1.00 91.62 86 PRO A O 1
ATOM 670 N N . VAL A 1 87 ? 8.401 5.973 0.270 1.00 92.81 87 VAL A N 1
ATOM 671 C CA . VAL A 1 87 ? 9.073 7.255 -0.013 1.00 92.81 87 VAL A CA 1
ATOM 672 C C . VAL A 1 87 ? 8.077 8.410 -0.105 1.00 92.81 87 VAL A C 1
ATOM 674 O O . VAL A 1 87 ? 8.433 9.550 0.186 1.00 92.81 87 VAL A O 1
ATOM 677 N N . ARG A 1 88 ? 6.822 8.150 -0.493 1.00 91.25 88 ARG A N 1
ATOM 678 C CA . ARG A 1 88 ? 5.815 9.207 -0.658 1.00 91.25 88 ARG A CA 1
ATOM 679 C C . ARG A 1 88 ? 4.421 8.736 -0.265 1.00 91.25 88 ARG A C 1
ATOM 681 O O . ARG A 1 88 ? 4.027 7.627 -0.609 1.00 91.25 88 ARG A O 1
ATOM 688 N N . GLY A 1 89 ? 3.677 9.616 0.401 1.00 89.94 89 GLY A N 1
ATOM 689 C CA . GLY A 1 89 ? 2.240 9.506 0.633 1.00 89.94 89 GLY A CA 1
ATOM 690 C C . GLY A 1 89 ? 1.547 10.797 0.194 1.00 89.94 89 GLY A C 1
ATOM 691 O O . GLY A 1 89 ? 2.091 11.875 0.428 1.00 89.94 89 GLY A O 1
ATOM 692 N N . ILE A 1 90 ? 0.394 10.696 -0.462 1.00 89.06 90 ILE A N 1
ATOM 693 C CA . ILE A 1 90 ? -0.466 11.827 -0.836 1.00 89.06 90 ILE A CA 1
ATOM 694 C C . ILE A 1 90 ? -1.871 11.530 -0.321 1.00 89.06 90 ILE A C 1
ATOM 696 O O . ILE A 1 90 ? -2.354 10.412 -0.481 1.00 89.06 90 ILE A O 1
ATOM 700 N N . VAL A 1 91 ? -2.501 12.522 0.300 1.00 87.38 91 VAL A N 1
ATOM 701 C CA . VAL A 1 91 ? -3.935 12.508 0.596 1.00 87.38 91 VAL A CA 1
ATOM 702 C C . VAL A 1 91 ? -4.640 13.134 -0.601 1.00 87.38 91 VAL A C 1
ATOM 704 O O . VAL A 1 91 ? -4.257 14.224 -1.025 1.00 87.38 91 VAL A O 1
ATOM 707 N N . GLU A 1 92 ? -5.592 12.411 -1.182 1.00 80.56 92 GLU A N 1
ATOM 708 C CA . GLU A 1 92 ? -6.399 12.888 -2.303 1.00 80.56 92 GLU A CA 1
ATOM 709 C C . GLU A 1 92 ? -7.660 13.547 -1.730 1.00 80.56 92 GLU A C 1
ATOM 711 O O . GLU A 1 92 ? -8.562 12.857 -1.250 1.00 80.56 92 GLU A O 1
ATOM 716 N N . ASP A 1 93 ? -7.686 14.879 -1.743 1.00 66.56 93 ASP A N 1
ATOM 717 C CA . ASP A 1 93 ? 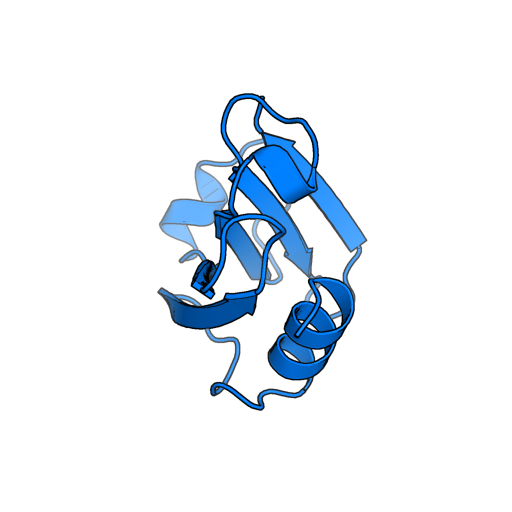-8.808 15.725 -1.313 1.00 66.56 93 ASP A CA 1
ATOM 718 C C . ASP A 1 93 ? -9.296 16.574 -2.498 1.00 66.56 93 ASP A C 1
ATOM 720 O O . ASP A 1 93 ? -8.427 17.133 -3.216 1.00 66.56 93 ASP A O 1
#

Nearest PDB structures (foldseek):
  5jdu-assembly1_B  TM=3.430E-01  e=1.447E+00  Homo sapiens
  6pxj-assembly2_B  TM=3.509E-01  e=1.935E+00  Homo sapiens
  6p9u-assembly2_D-3  TM=3.222E-01  e=1.534E+00  Homo sapiens
  2afq-assembly1_B  TM=2.942E-01  e=1.935E+00  Homo sapiens

Foldseek 3Di:
DDPVVVVVCVLVQVQHDLDAQDWDWAWDADPVGIDTKIKHWHDLVRVVVPPVDDSAAIKIWIADDCVSPVHPGRIKIWGAHPVRHTDDMDDDD

Sequence (93 aa):
MDMLTAFYNLRAGVYGPLARGSQFLIPTYSGKGFSNIAVKVLTVVQQEKQDFFPSHGLLLSVTLDPEVFDTDSGNLCFWFDDAGIPVRGIVED

Radius of gyration: 12.91 Å; Cα contacts (8 Å, |Δi|>4): 170; chains: 1; bounding box: 32×28×33 Å

Secondary structure (DSSP, 8-state):
--HHHHHHHHHTTTTS---TT-EEEEEEEETTEEEEEEEEE--HHHHTT-TTS-SSSEEEEEE--GGGTT-SS-EEEEEE-TT--EEEEEEE-

Solvent-accessible surface area (backbone atoms only — not comparable to full-atom values): 5409 Å² total; per-residue (Å²): 91,55,72,67,59,52,51,54,38,46,76,72,33,75,87,46,74,93,42,73,61,38,73,47,78,44,77,30,55,53,102,90,41,84,47,54,38,38,37,34,30,40,36,65,78,61,38,67,73,39,90,92,52,74,78,65,51,46,44,32,46,35,40,41,62,25,81,82,72,77,41,89,66,22,35,33,39,38,34,22,44,83,86,68,47,82,77,46,75,47,77,55,118

Mean predicted aligned error: 4.33 Å

Organism: NCBI:txid412755